Protein AF-K1JCF5-F1 (afdb_monomer_lite)

Secondary structure (DSSP, 8-state):
---SS-HHHHHHHHH-SEEEEEEEPP-TT--S-EEEEEEESSGGGTTS-BTTTTBEEEE-SS-HHHHHHHHHHHHTS--EEEETT-

Radius of gyration: 12.14 Å; chains: 1; bounding box: 30×24×36 Å

Foldseek 3Di:
DDAQDDPLLLVQLQPAPAWAKEWEDDDPPDDDTFIWIWGWNDPVQTVHCDPVGNIDIGTGDPDRVSVQVRSCVSNVHGHYYYYPPD

Sequence (86 aa):
MASQFNATAERDVREAQFCRVAIYPPVRGWVGERVHLEVSNSLETLGTTDAKTGAGYYLVVDGAEEARAEAARIRGRAVELVRVGA

pLDDT: mean 92.31, std 7.94, range [52.62, 98.12]

Structure (mmCIF, N/CA/C/O backbone):
data_AF-K1JCF5-F1
#
_entry.id   AF-K1JCF5-F1
#
loop_
_atom_site.group_PDB
_atom_site.id
_atom_site.type_symbol
_atom_site.label_atom_id
_atom_site.label_alt_id
_atom_site.label_comp_id
_atom_site.label_asym_id
_atom_site.label_entity_id
_atom_site.label_seq_id
_atom_site.pdbx_PDB_ins_code
_atom_site.Cartn_x
_atom_site.Cartn_y
_atom_site.Cartn_z
_atom_site.occupancy
_atom_site.B_iso_or_equiv
_atom_site.auth_seq_id
_atom_site.auth_comp_id
_atom_site.auth_asym_id
_atom_site.auth_atom_id
_atom_site.pdbx_PDB_model_num
ATOM 1 N N . MET A 1 1 ? 17.139 4.580 12.338 1.00 52.62 1 MET A N 1
ATOM 2 C CA . MET A 1 1 ? 16.880 4.414 10.893 1.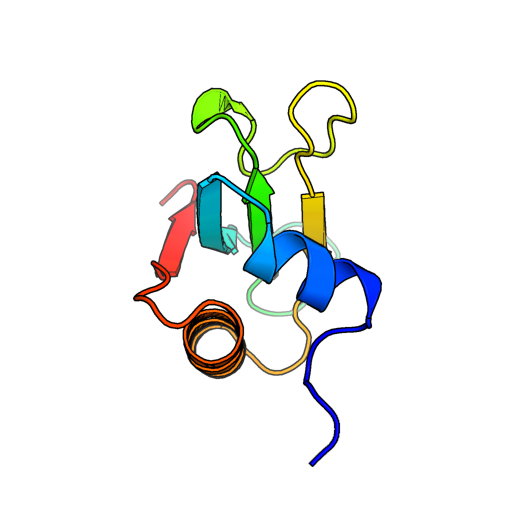00 52.62 1 MET A CA 1
ATOM 3 C C . MET A 1 1 ? 15.766 5.371 10.520 1.00 52.62 1 MET A C 1
ATOM 5 O O . MET A 1 1 ? 14.818 5.467 11.291 1.00 52.62 1 MET A O 1
ATOM 9 N N . ALA A 1 2 ? 15.913 6.120 9.427 1.00 65.62 2 ALA A N 1
ATOM 10 C CA . ALA A 1 2 ? 14.788 6.858 8.854 1.00 65.62 2 ALA A CA 1
ATOM 11 C C . ALA A 1 2 ? 13.779 5.839 8.297 1.00 65.62 2 ALA A C 1
ATOM 13 O O . ALA A 1 2 ? 14.203 4.785 7.821 1.00 65.62 2 ALA A O 1
ATOM 14 N N . SER A 1 3 ? 12.477 6.106 8.419 1.00 74.38 3 SER A N 1
ATOM 15 C CA . SER A 1 3 ? 11.460 5.241 7.811 1.00 74.38 3 SER A CA 1
ATOM 16 C C . SER A 1 3 ? 11.601 5.243 6.289 1.00 74.38 3 SER A C 1
ATOM 18 O O . SER A 1 3 ? 12.025 6.242 5.707 1.00 74.38 3 SER A O 1
ATOM 20 N N . GLN A 1 4 ? 11.216 4.135 5.649 1.00 82.62 4 GLN A N 1
ATOM 21 C CA . GLN A 1 4 ? 11.064 4.069 4.189 1.00 82.62 4 GLN A CA 1
ATOM 22 C C . GLN A 1 4 ? 9.928 4.977 3.695 1.00 82.62 4 GLN A C 1
ATOM 24 O O . GLN A 1 4 ? 9.876 5.341 2.521 1.00 82.62 4 GLN A O 1
ATOM 29 N N . PHE A 1 5 ? 8.999 5.343 4.580 1.00 91.88 5 PHE A N 1
ATOM 30 C CA . PHE A 1 5 ? 7.863 6.185 4.250 1.00 91.88 5 PHE A CA 1
ATOM 31 C C . PHE A 1 5 ? 8.102 7.624 4.681 1.00 91.88 5 PHE A C 1
ATOM 33 O O . PHE A 1 5 ? 8.693 7.916 5.718 1.00 91.88 5 PHE A O 1
ATOM 40 N N . ASN A 1 6 ? 7.594 8.552 3.875 1.00 92.69 6 ASN A N 1
ATOM 41 C CA . ASN A 1 6 ? 7.493 9.936 4.309 1.00 92.69 6 ASN A CA 1
ATOM 42 C C . ASN A 1 6 ? 6.407 10.079 5.392 1.00 92.69 6 ASN A C 1
ATOM 44 O O . ASN A 1 6 ? 5.545 9.214 5.558 1.00 92.69 6 ASN A O 1
ATOM 48 N N . ALA A 1 7 ? 6.415 11.211 6.098 1.00 94.38 7 ALA A N 1
ATOM 49 C CA . ALA A 1 7 ? 5.509 11.453 7.221 1.00 94.38 7 ALA A CA 1
ATOM 50 C C . ALA A 1 7 ? 4.014 11.306 6.864 1.00 94.38 7 ALA A C 1
ATOM 52 O O . ALA A 1 7 ? 3.226 10.858 7.696 1.00 94.38 7 ALA A O 1
ATOM 53 N N . THR A 1 8 ? 3.622 11.650 5.632 1.00 94.25 8 THR A N 1
ATOM 54 C CA . THR A 1 8 ? 2.241 11.512 5.143 1.00 94.25 8 THR A CA 1
ATOM 55 C C . THR A 1 8 ? 1.850 10.042 5.019 1.00 94.25 8 THR A C 1
ATOM 57 O O . THR A 1 8 ? 0.836 9.632 5.576 1.00 94.25 8 THR A O 1
ATOM 60 N N . ALA A 1 9 ? 2.678 9.239 4.350 1.00 94.94 9 ALA A N 1
ATOM 61 C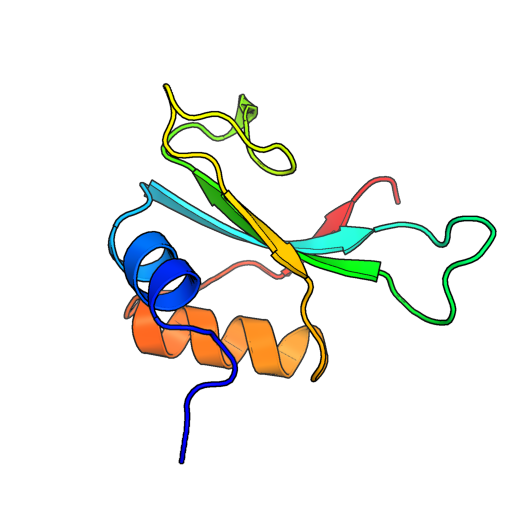 CA . ALA A 1 9 ? 2.438 7.810 4.198 1.00 94.94 9 ALA A CA 1
ATOM 62 C C . ALA A 1 9 ? 2.459 7.092 5.555 1.00 94.94 9 ALA A C 1
ATOM 64 O O . ALA A 1 9 ? 1.596 6.259 5.814 1.00 94.94 9 ALA A O 1
ATOM 65 N N . GLU A 1 10 ? 3.367 7.454 6.470 1.00 95.94 10 GLU A N 1
ATOM 66 C CA . GLU A 1 10 ? 3.349 6.887 7.821 1.00 95.94 10 GLU A CA 1
ATOM 67 C C . GLU A 1 10 ? 2.049 7.203 8.573 1.00 95.94 10 GLU A C 1
ATOM 69 O O . GLU A 1 10 ? 1.493 6.326 9.235 1.00 95.94 10 GLU A O 1
ATOM 74 N N . ARG A 1 11 ? 1.572 8.454 8.514 1.00 96.25 11 ARG A N 1
ATOM 75 C CA . ARG A 1 11 ? 0.299 8.851 9.128 1.00 96.25 11 ARG A CA 1
ATOM 76 C C . ARG A 1 11 ? -0.843 8.011 8.560 1.00 96.25 11 ARG A C 1
ATOM 78 O O . ARG A 1 11 ? -1.575 7.395 9.328 1.00 96.25 11 ARG A O 1
ATOM 85 N N . ASP A 1 12 ? -0.946 7.912 7.240 1.00 97.06 12 ASP A N 1
ATOM 86 C CA . ASP A 1 12 ? -2.060 7.199 6.616 1.00 97.06 12 ASP A CA 1
ATOM 87 C C . ASP A 1 12 ? -1.999 5.686 6.886 1.00 97.06 12 ASP A C 1
ATOM 89 O O . ASP A 1 12 ? -3.030 5.052 7.102 1.00 97.06 12 ASP A O 1
ATOM 93 N N . VAL A 1 13 ? -0.800 5.098 6.979 1.00 96.81 13 VAL A N 1
ATOM 94 C CA . VAL A 1 13 ? -0.618 3.697 7.402 1.00 96.81 13 VAL A CA 1
ATOM 95 C C . VAL A 1 13 ? -1.116 3.461 8.826 1.00 96.81 13 VAL A C 1
ATOM 97 O O . VAL A 1 13 ? -1.650 2.383 9.106 1.00 96.81 13 VAL A O 1
ATOM 100 N N . ARG A 1 14 ? -0.959 4.433 9.732 1.00 96.38 14 ARG A N 1
ATOM 101 C CA . ARG A 1 14 ? -1.494 4.340 11.101 1.00 96.38 14 ARG A CA 1
ATOM 102 C C . ARG A 1 14 ? -3.015 4.461 11.118 1.00 96.38 14 ARG A C 1
ATOM 104 O O . ARG A 1 14 ? -3.669 3.706 11.830 1.00 96.38 14 ARG A O 1
ATOM 111 N N . GLU A 1 15 ? -3.563 5.390 10.341 1.00 95.75 15 GLU A N 1
ATOM 112 C CA . GLU A 1 15 ? -4.960 5.824 10.463 1.00 95.75 15 GLU A CA 1
ATOM 113 C C . GLU A 1 15 ? -5.947 5.027 9.597 1.00 95.75 15 GLU A C 1
ATOM 115 O O . GLU A 1 15 ? -7.089 4.822 10.008 1.00 95.75 15 GLU A O 1
ATOM 120 N N . ALA A 1 16 ? -5.533 4.547 8.422 1.00 96.88 16 ALA A N 1
ATOM 121 C CA . ALA A 1 16 ? -6.448 3.914 7.474 1.00 96.88 16 ALA A CA 1
ATOM 122 C C . ALA A 1 16 ? -7.036 2.594 8.000 1.00 96.88 16 ALA A C 1
ATOM 124 O O . ALA A 1 16 ? -6.354 1.826 8.683 1.00 96.88 16 ALA A O 1
ATOM 125 N N . GLN A 1 17 ? -8.270 2.244 7.633 1.00 96.75 17 GLN A N 1
ATOM 126 C CA . GLN A 1 17 ? -8.863 0.946 8.002 1.00 96.75 17 GLN A CA 1
ATOM 127 C C . GLN A 1 17 ? -8.248 -0.232 7.238 1.00 96.75 17 GLN A C 1
ATOM 129 O O . GLN A 1 17 ? -8.021 -1.295 7.824 1.00 96.75 17 GLN A O 1
ATOM 134 N N . PHE A 1 18 ? -7.874 -0.013 5.981 1.00 97.56 18 PHE A N 1
ATOM 135 C CA . PHE A 1 18 ? -7.245 -0.982 5.091 1.00 97.56 18 PHE A CA 1
ATOM 136 C C . PHE A 1 18 ? -5.855 -0.497 4.688 1.00 97.56 18 PHE A C 1
ATOM 138 O O . PHE A 1 18 ? -5.644 0.692 4.458 1.00 97.56 18 PHE A O 1
ATOM 145 N N . CYS A 1 19 ? -4.900 -1.424 4.652 1.00 97.81 19 CYS A N 1
ATOM 146 C CA . CYS A 1 19 ? -3.519 -1.167 4.267 1.00 97.81 19 CYS A CA 1
ATOM 147 C C . CYS A 1 19 ? -2.943 -2.434 3.629 1.00 97.81 19 CYS A C 1
ATOM 149 O O . CYS A 1 19 ? -3.017 -3.505 4.240 1.00 97.81 19 CYS A O 1
ATOM 151 N N . ARG A 1 20 ? -2.385 -2.316 2.423 1.00 98.06 20 ARG A N 1
ATOM 152 C CA . ARG A 1 20 ? -1.697 -3.408 1.723 1.00 98.06 20 ARG A CA 1
ATOM 153 C C . ARG A 1 20 ? -0.544 -2.879 0.883 1.00 98.06 20 ARG A C 1
ATOM 155 O O . ARG A 1 20 ? -0.551 -1.727 0.457 1.00 98.06 20 ARG A O 1
ATOM 162 N N . VAL A 1 21 ? 0.417 -3.746 0.604 1.00 97.75 21 VAL A N 1
ATOM 163 C CA . VAL A 1 21 ? 1.406 -3.537 -0.450 1.00 97.75 21 VAL A CA 1
ATOM 164 C C . VAL A 1 21 ? 0.932 -4.286 -1.689 1.00 97.75 21 VAL A C 1
ATOM 166 O O . VAL A 1 21 ? 0.582 -5.463 -1.623 1.00 97.75 21 VAL A O 1
ATOM 169 N N . ALA A 1 22 ? 0.891 -3.603 -2.822 1.00 97.25 22 ALA A N 1
ATOM 170 C CA . ALA A 1 22 ? 0.407 -4.138 -4.081 1.00 97.25 22 ALA A CA 1
ATOM 171 C C . ALA A 1 22 ? 1.507 -4.102 -5.139 1.00 97.25 22 ALA A C 1
ATOM 173 O O . ALA A 1 22 ? 2.117 -3.063 -5.395 1.00 97.25 22 ALA A O 1
ATOM 174 N N . ILE A 1 23 ? 1.730 -5.243 -5.780 1.00 95.75 23 ILE A N 1
ATOM 175 C CA . ILE A 1 23 ? 2.590 -5.381 -6.949 1.00 95.75 23 ILE A CA 1
ATOM 176 C C . ILE A 1 23 ? 1.694 -5.374 -8.178 1.00 95.75 23 ILE A C 1
ATOM 178 O O . ILE A 1 23 ? 0.850 -6.254 -8.355 1.00 95.75 23 ILE A O 1
ATOM 182 N N . TYR A 1 24 ? 1.888 -4.381 -9.033 1.00 92.88 24 TYR A N 1
ATOM 183 C CA . TYR A 1 24 ? 1.146 -4.234 -10.272 1.00 92.88 24 TYR A CA 1
ATOM 184 C C . TYR A 1 24 ? 1.893 -4.827 -11.467 1.00 92.88 24 TYR A C 1
ATOM 186 O O . TYR A 1 24 ? 3.127 -4.913 -11.441 1.00 92.88 24 TYR A O 1
ATOM 194 N N . PRO A 1 25 ? 1.167 -5.166 -12.551 1.00 90.06 25 PRO A N 1
ATOM 195 C CA . PRO A 1 25 ? 1.781 -5.644 -13.774 1.00 90.06 25 PRO A CA 1
ATOM 196 C C . PRO A 1 25 ? 2.739 -4.594 -14.350 1.00 90.06 25 PRO A C 1
ATOM 198 O O . PRO A 1 25 ? 2.517 -3.386 -14.168 1.00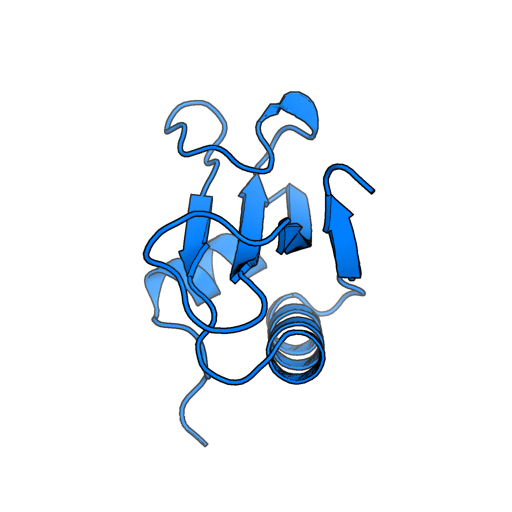 90.06 25 PRO A O 1
ATOM 201 N N . PRO A 1 26 ? 3.780 -5.031 -15.078 1.00 86.62 26 PRO A N 1
ATOM 202 C CA . PRO A 1 26 ? 4.651 -4.124 -15.806 1.00 86.62 26 PRO A CA 1
ATOM 203 C C . PRO A 1 26 ? 3.848 -3.250 -16.772 1.00 86.62 26 PRO A C 1
ATOM 205 O O . PRO A 1 26 ? 2.953 -3.724 -17.472 1.00 86.62 26 PRO A O 1
ATOM 208 N N . VAL A 1 27 ? 4.197 -1.968 -16.840 1.00 87.62 27 VAL A N 1
ATOM 209 C CA . VAL A 1 27 ? 3.622 -1.018 -17.798 1.00 87.62 27 VAL A CA 1
ATOM 210 C C . VAL A 1 27 ? 4.735 -0.394 -18.625 1.00 87.62 27 VAL A C 1
ATOM 212 O O . VAL A 1 27 ? 5.867 -0.241 -18.164 1.00 87.62 27 VAL A O 1
ATOM 215 N N . ARG A 1 28 ? 4.427 -0.032 -19.873 1.00 88.62 28 ARG A N 1
ATOM 216 C CA . ARG A 1 28 ? 5.404 0.591 -20.771 1.00 88.62 28 ARG A CA 1
ATOM 217 C C . ARG A 1 28 ? 5.975 1.860 -20.128 1.00 88.62 28 ARG A C 1
ATOM 219 O O . ARG A 1 28 ? 5.220 2.740 -19.731 1.00 88.62 28 ARG A O 1
ATOM 226 N N . GLY A 1 29 ? 7.303 1.961 -20.081 1.00 86.00 29 GLY A N 1
ATOM 227 C CA . GLY A 1 29 ? 8.006 3.093 -19.467 1.00 86.00 29 GLY A CA 1
ATOM 228 C C . GLY A 1 29 ? 8.323 2.913 -17.979 1.00 86.00 29 GLY A C 1
ATOM 229 O O . GLY A 1 29 ? 8.952 3.794 -17.404 1.00 86.00 29 GLY A O 1
ATOM 230 N N . TRP A 1 30 ? 7.945 1.783 -17.373 1.00 86.25 30 TRP A N 1
ATOM 231 C CA . TRP A 1 30 ? 8.325 1.415 -16.011 1.00 86.25 30 TRP A CA 1
ATOM 232 C C . TRP A 1 30 ? 9.333 0.265 -16.026 1.00 86.25 30 TRP A C 1
ATOM 234 O O . TRP A 1 30 ? 9.111 -0.746 -16.692 1.00 86.25 30 TRP A O 1
ATOM 244 N N . VAL A 1 31 ? 10.441 0.410 -15.299 1.00 81.38 31 VAL A N 1
ATOM 245 C CA . VAL A 1 31 ? 11.459 -0.641 -15.168 1.00 81.38 31 VAL A CA 1
ATOM 246 C C . VAL A 1 31 ? 11.249 -1.371 -13.843 1.00 81.38 31 VAL A C 1
ATOM 248 O O . VAL A 1 31 ? 11.175 -0.734 -12.797 1.00 81.38 31 VAL A O 1
ATOM 251 N N . GLY A 1 32 ? 11.171 -2.703 -13.892 1.00 82.44 32 GLY A N 1
ATOM 252 C CA . GLY A 1 32 ? 10.974 -3.554 -12.713 1.00 82.44 32 GLY A CA 1
ATOM 253 C C . GLY A 1 32 ? 9.510 -3.732 -12.296 1.00 82.44 32 GLY A C 1
ATOM 254 O O . GLY A 1 32 ? 8.583 -3.366 -13.023 1.00 82.44 32 GLY A O 1
ATOM 255 N N . GLU A 1 33 ? 9.306 -4.338 -11.125 1.00 86.50 33 GLU A N 1
ATOM 256 C CA . GLU A 1 33 ? 7.978 -4.504 -10.530 1.00 86.50 33 GLU A CA 1
ATOM 257 C C . GLU A 1 33 ? 7.444 -3.158 -10.026 1.00 86.50 33 GLU A C 1
ATOM 259 O O . GLU A 1 33 ? 8.153 -2.376 -9.391 1.00 86.50 33 GLU A O 1
ATOM 264 N N . ARG A 1 34 ? 6.171 -2.871 -10.306 1.00 92.00 34 ARG A N 1
ATOM 265 C CA . ARG A 1 34 ? 5.537 -1.624 -9.880 1.00 92.00 34 ARG A CA 1
ATOM 266 C C . ARG A 1 34 ? 4.866 -1.826 -8.529 1.00 92.00 34 ARG A C 1
ATOM 268 O O . ARG A 1 34 ? 3.730 -2.289 -8.461 1.00 92.00 34 ARG A O 1
ATOM 275 N N . VAL A 1 35 ? 5.568 -1.461 -7.463 1.00 94.50 35 VAL A N 1
ATOM 276 C CA . VAL A 1 35 ? 5.131 -1.684 -6.080 1.00 94.50 35 VAL A CA 1
ATOM 277 C C . VAL A 1 35 ? 4.523 -0.416 -5.494 1.00 94.50 35 VAL A C 1
ATOM 279 O O . VAL A 1 35 ? 5.116 0.659 -5.585 1.00 94.50 35 VAL A O 1
ATOM 282 N N . HIS A 1 36 ? 3.339 -0.536 -4.900 1.00 95.81 36 HIS A N 1
ATOM 283 C CA . HIS A 1 36 ? 2.662 0.564 -4.221 1.00 95.81 36 HIS A CA 1
ATOM 284 C C . HIS A 1 36 ? 2.209 0.166 -2.823 1.00 95.81 36 HIS A C 1
ATOM 286 O O . HIS A 1 36 ? 1.769 -0.958 -2.593 1.00 95.81 36 HIS A O 1
ATOM 292 N N . LEU A 1 37 ? 2.285 1.118 -1.901 1.00 97.31 37 LEU A N 1
ATOM 293 C CA . LEU A 1 37 ? 1.588 1.076 -0.629 1.00 97.31 37 LEU A CA 1
ATOM 294 C C . LEU A 1 37 ? 0.203 1.695 -0.834 1.00 97.31 37 LEU A C 1
ATOM 296 O O . LEU A 1 37 ? 0.078 2.842 -1.270 1.00 97.31 37 LEU A O 1
ATOM 300 N N . GLU A 1 38 ? -0.827 0.933 -0.494 1.00 98.12 38 GLU A N 1
ATOM 301 C CA . GLU A 1 38 ? -2.220 1.335 -0.616 1.00 98.12 38 GLU A CA 1
ATOM 302 C C . GLU A 1 38 ? -2.853 1.411 0.759 1.00 98.12 38 GLU A C 1
ATOM 304 O O . GLU A 1 38 ? -2.774 0.469 1.550 1.00 98.12 38 GLU A O 1
ATOM 309 N N . VAL A 1 39 ? -3.516 2.526 1.021 1.00 97.94 39 VAL A N 1
ATOM 310 C CA . VAL A 1 39 ? -4.233 2.791 2.265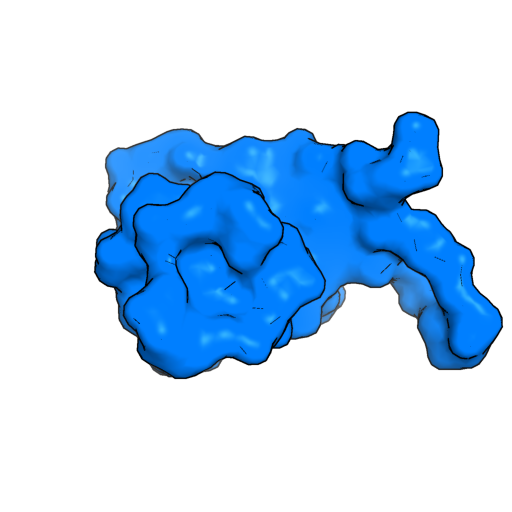 1.00 97.94 39 VAL A CA 1
ATOM 311 C C . VAL A 1 39 ? -5.614 3.314 1.919 1.00 97.94 39 VAL A C 1
ATOM 313 O O . VAL A 1 39 ? -5.760 4.036 0.938 1.00 97.94 39 VAL A O 1
ATOM 316 N N . SER A 1 40 ? -6.638 2.933 2.676 1.00 97.69 40 SER A N 1
ATOM 317 C CA . SER A 1 40 ? -7.985 3.486 2.512 1.00 97.69 40 SER A CA 1
ATOM 318 C C . SER A 1 40 ? -8.889 3.138 3.693 1.00 97.69 40 SER A C 1
ATOM 320 O O . SER A 1 40 ? -8.639 2.172 4.415 1.00 97.69 40 SER A O 1
ATOM 322 N N . ASN A 1 41 ? -9.981 3.881 3.865 1.00 97.00 41 ASN A N 1
ATOM 323 C CA . ASN A 1 41 ? -11.082 3.503 4.750 1.00 97.00 41 ASN A CA 1
ATOM 324 C C . ASN A 1 41 ? -12.182 2.688 4.049 1.00 97.00 41 ASN A C 1
ATOM 326 O O . ASN A 1 41 ? -13.148 2.303 4.700 1.00 97.00 41 ASN A O 1
ATOM 330 N N . SER A 1 42 ? -12.034 2.390 2.754 1.00 95.81 42 SER A N 1
ATOM 331 C CA . SER A 1 42 ? -12.886 1.452 2.016 1.00 95.81 42 SER A CA 1
ATOM 332 C C . SER A 1 42 ? -12.034 0.494 1.181 1.00 95.81 42 SER A C 1
ATOM 334 O O . SER A 1 42 ? -11.067 0.902 0.538 1.00 95.81 42 SER A O 1
ATOM 336 N N . LEU A 1 43 ? -12.393 -0.793 1.174 1.00 94.19 43 LEU A N 1
ATOM 337 C CA . LEU A 1 43 ? -11.723 -1.796 0.337 1.00 94.19 43 LEU A CA 1
ATOM 338 C C . LEU A 1 43 ? -11.848 -1.476 -1.157 1.00 94.19 43 LEU A C 1
ATOM 340 O O . LEU A 1 43 ? -10.928 -1.756 -1.919 1.00 94.19 43 LEU A O 1
ATOM 344 N N . GLU A 1 44 ? -12.966 -0.874 -1.567 1.00 94.81 44 GLU A N 1
ATOM 345 C CA . GLU A 1 44 ? -13.289 -0.586 -2.971 1.00 94.81 44 GLU A CA 1
ATOM 346 C C . GLU A 1 44 ? -12.390 0.495 -3.583 1.00 94.81 44 GLU A C 1
ATOM 348 O O . GLU A 1 44 ? -12.243 0.569 -4.800 1.00 94.81 44 GLU A O 1
ATOM 353 N N . THR A 1 45 ? -11.776 1.327 -2.743 1.00 95.94 45 THR A N 1
ATOM 354 C CA . THR A 1 45 ? -10.940 2.462 -3.155 1.00 95.94 45 THR A CA 1
ATOM 355 C C . THR A 1 45 ? -9.442 2.196 -3.016 1.00 95.94 45 THR A C 1
ATOM 357 O O . THR A 1 45 ? -8.632 3.077 -3.313 1.00 95.94 45 THR A O 1
ATOM 360 N N . LEU A 1 46 ? -9.039 0.989 -2.607 1.00 95.81 46 LEU A N 1
ATOM 361 C CA . LEU A 1 46 ? -7.637 0.573 -2.659 1.00 95.81 46 LEU A CA 1
ATOM 362 C C . LEU A 1 46 ? -7.113 0.616 -4.106 1.00 95.81 46 LEU A C 1
ATOM 364 O O . LEU A 1 46 ? -7.786 0.180 -5.039 1.00 95.81 46 LEU A O 1
ATOM 368 N N . GLY A 1 47 ? -5.904 1.149 -4.291 1.00 95.31 47 GLY A N 1
ATOM 369 C CA . GLY A 1 47 ? -5.311 1.361 -5.616 1.00 95.31 47 GLY A CA 1
ATOM 370 C C . GLY A 1 47 ? -5.711 2.680 -6.286 1.00 95.31 47 GLY A C 1
ATOM 371 O O . GLY A 1 47 ? -5.404 2.890 -7.459 1.00 95.31 47 GLY A O 1
ATOM 372 N N . THR A 1 48 ? -6.394 3.569 -5.559 1.00 94.44 48 THR A N 1
ATOM 373 C CA . THR A 1 48 ? -6.788 4.905 -6.027 1.00 94.44 48 THR A CA 1
ATOM 374 C C . THR A 1 48 ? -6.370 5.986 -5.031 1.00 94.44 48 THR A C 1
ATOM 376 O O . THR A 1 48 ? -5.999 5.691 -3.895 1.00 94.44 48 THR A O 1
ATOM 379 N N . THR A 1 49 ? -6.453 7.245 -5.460 1.00 94.50 49 THR A N 1
ATOM 380 C CA . THR A 1 49 ? -6.358 8.404 -4.569 1.00 94.50 49 THR A CA 1
ATOM 381 C C . THR A 1 49 ? -7.737 9.040 -4.467 1.00 94.50 49 THR A C 1
ATOM 383 O O . THR A 1 49 ? -8.249 9.556 -5.461 1.00 94.50 49 THR A O 1
ATOM 386 N N . ASP A 1 50 ? -8.337 9.019 -3.280 1.00 93.94 50 ASP A N 1
ATOM 387 C CA . ASP A 1 50 ? -9.672 9.569 -3.036 1.00 93.94 50 ASP A CA 1
ATOM 388 C C . ASP A 1 50 ? -9.754 10.211 -1.649 1.00 93.94 50 ASP A C 1
ATOM 390 O O . ASP A 1 50 ? -9.626 9.555 -0.617 1.00 93.94 50 ASP A O 1
ATOM 394 N N . ALA A 1 51 ? -10.019 11.517 -1.619 1.00 91.12 51 ALA A N 1
ATOM 395 C CA . ALA A 1 51 ? -10.081 12.274 -0.374 1.00 91.12 51 ALA A CA 1
ATOM 396 C C . ALA A 1 51 ? -11.272 11.873 0.513 1.00 91.12 51 ALA A C 1
ATOM 398 O O . ALA A 1 51 ? -11.175 11.975 1.734 1.00 91.12 51 ALA A O 1
ATOM 399 N N . LYS A 1 52 ? -12.390 11.411 -0.068 1.00 92.81 52 LYS A N 1
ATOM 400 C CA . LYS A 1 52 ? -13.601 11.074 0.703 1.00 92.81 52 LYS A CA 1
ATOM 401 C C . LYS A 1 52 ? -13.406 9.825 1.556 1.00 92.81 52 LYS A C 1
ATOM 403 O O . LYS A 1 52 ? -13.880 9.772 2.686 1.00 92.81 52 LYS A O 1
ATOM 408 N N . THR A 1 53 ? -12.702 8.836 1.019 1.00 92.12 53 THR A N 1
ATOM 409 C CA . THR A 1 53 ? -12.373 7.580 1.705 1.00 92.12 53 THR A CA 1
ATOM 410 C C . THR A 1 53 ? -10.997 7.603 2.369 1.00 92.12 53 THR A C 1
ATOM 412 O O . THR A 1 53 ? -10.598 6.607 2.974 1.00 92.12 53 THR A O 1
ATOM 415 N N . GLY A 1 54 ? -10.261 8.715 2.269 1.00 92.50 54 GLY A N 1
ATOM 416 C CA . GLY A 1 54 ? -8.868 8.793 2.711 1.00 92.50 54 GLY A CA 1
ATOM 417 C C . GLY A 1 54 ? -7.968 7.799 1.973 1.00 92.50 54 GLY A C 1
ATOM 418 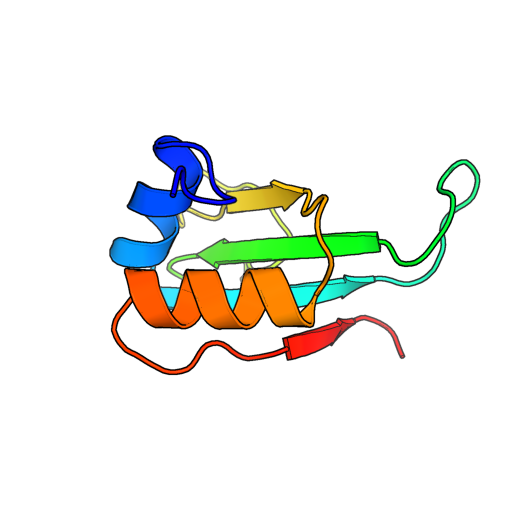O O . GLY A 1 54 ? -7.019 7.286 2.560 1.00 92.50 54 GLY A O 1
ATOM 419 N N . ALA A 1 55 ? -8.304 7.458 0.724 1.00 95.44 55 ALA A N 1
ATOM 420 C CA . ALA A 1 55 ? -7.511 6.543 -0.076 1.00 95.44 55 ALA A CA 1
ATOM 421 C C . ALA A 1 55 ? -6.218 7.218 -0.543 1.00 95.44 55 ALA A C 1
ATOM 423 O O . ALA A 1 55 ? -6.245 8.298 -1.142 1.00 95.44 55 ALA A O 1
ATOM 424 N N . GLY A 1 56 ? -5.099 6.557 -0.265 1.00 96.06 56 GLY A N 1
ATOM 425 C CA . GLY A 1 56 ? -3.757 6.974 -0.637 1.00 96.06 56 GLY A CA 1
ATOM 426 C C . GLY A 1 56 ? -3.044 5.882 -1.426 1.00 96.06 56 GLY A C 1
ATOM 427 O O . GLY A 1 56 ? -3.172 4.689 -1.134 1.00 96.06 56 GLY A O 1
ATOM 428 N N . TYR A 1 57 ? -2.274 6.318 -2.419 1.00 94.38 57 TYR A N 1
ATOM 429 C CA . TYR A 1 57 ? -1.560 5.458 -3.352 1.00 94.38 57 TYR A CA 1
ATOM 430 C C . TYR A 1 57 ? -0.109 5.925 -3.477 1.00 94.38 57 TYR A C 1
ATOM 432 O O . TYR A 1 57 ? 0.181 6.927 -4.134 1.00 94.38 57 TYR A O 1
ATOM 440 N N . TYR A 1 58 ? 0.802 5.226 -2.801 1.00 95.62 58 TYR A N 1
ATOM 441 C CA . TYR A 1 58 ? 2.184 5.663 -2.610 1.00 95.62 58 TYR A CA 1
ATOM 442 C C . TYR A 1 58 ? 3.165 4.743 -3.323 1.00 95.62 58 TYR A C 1
ATOM 444 O O . TYR A 1 58 ? 3.117 3.528 -3.151 1.00 95.62 58 TYR A O 1
ATOM 452 N N . LEU A 1 59 ? 4.086 5.324 -4.092 1.00 93.31 59 LEU A N 1
ATOM 453 C CA . LEU A 1 59 ? 5.160 4.571 -4.728 1.00 93.31 59 LEU A CA 1
ATOM 454 C C . LEU A 1 59 ? 6.154 4.046 -3.682 1.00 93.31 59 LEU A C 1
ATOM 456 O O . LEU A 1 59 ? 6.611 4.801 -2.825 1.00 93.31 59 LEU A O 1
ATOM 460 N N . VAL A 1 60 ? 6.525 2.772 -3.802 1.00 93.12 60 VAL A N 1
ATOM 461 C CA . VAL A 1 60 ? 7.557 2.124 -2.983 1.00 93.12 60 VAL A CA 1
ATOM 462 C C . VAL A 1 60 ? 8.868 2.037 -3.766 1.00 93.12 60 VAL A C 1
ATOM 464 O O . VAL A 1 60 ? 8.863 1.641 -4.931 1.00 93.12 60 VAL A O 1
ATOM 467 N N . VAL A 1 61 ? 9.985 2.387 -3.120 1.00 83.81 61 VAL A N 1
ATOM 468 C CA . VAL A 1 61 ? 11.324 2.410 -3.743 1.00 83.81 61 VAL A CA 1
ATOM 469 C C . VAL A 1 61 ? 12.170 1.190 -3.360 1.00 83.81 61 VAL A C 1
ATOM 471 O O . VAL A 1 61 ? 12.841 0.633 -4.222 1.00 83.81 61 VAL A O 1
ATOM 474 N N . ASP A 1 62 ? 12.098 0.740 -2.104 1.00 79.56 62 ASP A N 1
ATOM 475 C CA . ASP A 1 62 ? 13.047 -0.234 -1.536 1.00 79.56 62 ASP A CA 1
ATOM 476 C C . ASP A 1 62 ? 12.612 -1.708 -1.649 1.00 79.56 62 ASP A C 1
ATOM 478 O O . ASP A 1 62 ? 13.311 -2.589 -1.160 1.00 79.56 62 ASP A O 1
ATOM 482 N N . GLY A 1 63 ? 11.485 -1.987 -2.315 1.00 89.25 63 GLY A N 1
ATOM 483 C CA . GLY A 1 63 ? 10.977 -3.347 -2.527 1.00 89.25 63 GLY A CA 1
ATOM 484 C C . GLY A 1 63 ? 9.698 -3.675 -1.753 1.00 89.25 63 GLY A C 1
ATOM 485 O O . GLY A 1 63 ? 9.289 -2.985 -0.818 1.00 89.25 63 GLY A O 1
ATOM 486 N N . ALA A 1 64 ? 8.996 -4.717 -2.204 1.00 94.31 64 ALA A N 1
ATOM 487 C CA . ALA A 1 64 ? 7.663 -5.042 -1.703 1.00 94.31 64 ALA A CA 1
ATOM 488 C C . ALA A 1 64 ? 7.663 -5.653 -0.295 1.00 94.31 64 ALA A C 1
ATOM 490 O O . ALA A 1 64 ? 6.774 -5.349 0.502 1.00 94.31 64 ALA A O 1
ATOM 491 N N . GLU A 1 65 ? 8.649 -6.491 0.028 1.00 95.25 65 GLU A N 1
ATOM 492 C CA . GLU A 1 65 ? 8.746 -7.127 1.347 1.00 95.25 65 GLU A CA 1
ATOM 493 C C . GLU A 1 65 ? 9.195 -6.128 2.413 1.00 95.25 65 GLU A C 1
ATOM 495 O O . GLU A 1 65 ? 8.630 -6.083 3.507 1.00 95.25 65 GLU A O 1
ATOM 500 N N . GLU A 1 66 ? 10.156 -5.275 2.072 1.00 94.62 66 GLU A N 1
ATOM 501 C CA . GLU A 1 66 ? 10.674 -4.206 2.915 1.00 94.62 66 GLU A CA 1
ATOM 502 C C . GLU A 1 66 ? 9.568 -3.211 3.271 1.00 94.62 66 GLU A C 1
ATOM 504 O O . GLU A 1 66 ? 9.383 -2.890 4.450 1.00 94.62 66 GLU A O 1
ATOM 509 N N . ALA A 1 67 ? 8.776 -2.789 2.281 1.00 95.56 67 ALA A N 1
ATOM 510 C CA . ALA A 1 67 ? 7.637 -1.910 2.507 1.00 95.56 67 ALA A CA 1
ATOM 511 C C . ALA A 1 67 ? 6.537 -2.587 3.329 1.00 95.56 67 ALA A C 1
ATOM 513 O O . ALA A 1 67 ? 5.943 -1.954 4.204 1.00 95.56 67 ALA A O 1
ATOM 514 N N . ARG A 1 68 ? 6.269 -3.878 3.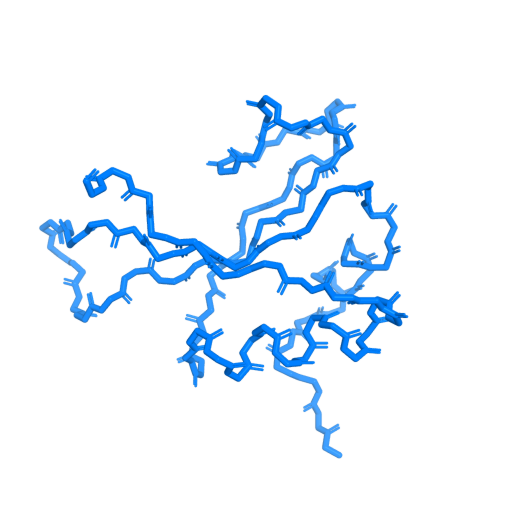095 1.00 97.06 68 ARG A N 1
ATOM 515 C CA . ARG A 1 68 ? 5.277 -4.634 3.871 1.00 97.06 68 ARG A CA 1
ATOM 516 C C . ARG A 1 68 ? 5.685 -4.720 5.337 1.00 97.06 68 ARG A C 1
ATOM 518 O O . ARG A 1 68 ? 4.855 -4.482 6.215 1.00 97.06 68 ARG A O 1
ATOM 525 N N . ALA A 1 69 ? 6.948 -5.046 5.602 1.00 96.31 69 ALA A N 1
ATOM 526 C CA . ALA A 1 69 ? 7.487 -5.141 6.952 1.00 96.31 69 ALA A CA 1
ATOM 527 C C . ALA A 1 69 ? 7.425 -3.788 7.677 1.00 96.31 69 ALA A C 1
ATOM 529 O O . ALA A 1 69 ? 6.979 -3.723 8.824 1.00 96.31 69 ALA A O 1
ATOM 530 N N . GLU A 1 70 ? 7.801 -2.704 6.998 1.00 95.81 70 GLU A N 1
ATOM 531 C CA . GLU A 1 70 ? 7.759 -1.357 7.566 1.00 95.81 70 GLU A CA 1
ATOM 532 C C . GLU A 1 70 ? 6.322 -0.884 7.830 1.00 95.81 70 GLU A C 1
ATOM 534 O O . GLU A 1 70 ? 6.020 -0.382 8.916 1.00 95.81 70 GLU A O 1
ATOM 539 N N . ALA A 1 71 ? 5.399 -1.116 6.891 1.00 96.50 71 ALA A N 1
ATOM 540 C CA . ALA A 1 71 ? 3.986 -0.798 7.073 1.00 96.50 71 ALA A CA 1
ATOM 541 C C . ALA A 1 71 ? 3.380 -1.577 8.246 1.00 96.50 71 ALA A C 1
ATOM 543 O O . ALA A 1 71 ? 2.673 -0.998 9.074 1.00 96.50 71 ALA A O 1
ATOM 544 N N . ALA A 1 72 ? 3.702 -2.868 8.368 1.00 97.38 72 ALA A N 1
ATOM 545 C CA . ALA A 1 72 ? 3.251 -3.692 9.484 1.00 97.38 72 ALA A CA 1
ATOM 546 C C . ALA A 1 72 ? 3.801 -3.193 10.828 1.00 97.38 72 ALA A C 1
ATOM 548 O O . ALA A 1 72 ? 3.058 -3.116 11.810 1.00 97.38 72 ALA A O 1
ATOM 549 N N . ARG A 1 73 ? 5.077 -2.785 10.865 1.00 96.88 73 ARG A N 1
ATOM 550 C CA . ARG A 1 73 ? 5.715 -2.196 12.051 1.00 96.88 73 ARG A CA 1
ATOM 551 C C . ARG A 1 73 ? 5.035 -0.895 12.476 1.00 96.88 73 ARG A C 1
ATOM 553 O O . ARG A 1 73 ? 4.736 -0.732 13.654 1.00 96.88 73 ARG A O 1
ATOM 560 N N . ILE A 1 74 ? 4.783 0.021 11.539 1.00 96.50 74 ILE A N 1
ATOM 561 C CA . ILE A 1 74 ? 4.146 1.321 11.815 1.00 96.50 74 ILE A CA 1
ATOM 562 C C . ILE A 1 74 ? 2.706 1.140 12.299 1.00 96.50 74 ILE A C 1
ATOM 564 O O . ILE A 1 74 ? 2.266 1.829 13.218 1.00 96.50 74 ILE A O 1
ATOM 568 N N . ARG A 1 75 ? 1.975 0.214 11.677 1.00 95.62 75 ARG A N 1
ATOM 569 C CA . ARG A 1 75 ? 0.557 -0.037 11.946 1.00 95.62 75 ARG A CA 1
ATOM 570 C C . ARG A 1 75 ? 0.315 -0.904 13.183 1.00 95.62 75 ARG A C 1
ATOM 572 O O . ARG A 1 75 ? -0.802 -0.932 13.691 1.00 95.62 75 ARG A O 1
ATOM 579 N N . GLY A 1 76 ? 1.320 -1.655 13.633 1.00 97.06 76 GLY A N 1
ATOM 580 C CA . GLY A 1 76 ? 1.196 -2.606 14.741 1.00 97.06 76 GLY A CA 1
ATOM 581 C C . GLY A 1 76 ? 0.344 -3.844 14.423 1.00 97.06 76 GLY A C 1
ATOM 582 O O . GLY A 1 76 ? -0.099 -4.528 15.342 1.00 97.06 76 GLY A O 1
ATOM 583 N N . ARG A 1 77 ? 0.084 -4.139 13.142 1.00 95.62 77 ARG A N 1
ATOM 584 C CA . ARG A 1 77 ? -0.641 -5.340 12.681 1.00 95.62 77 ARG A CA 1
ATOM 585 C C . ARG A 1 77 ? -0.196 -5.747 11.281 1.00 95.62 77 ARG A C 1
ATOM 587 O O . ARG A 1 77 ? 0.436 -4.962 10.581 1.00 95.62 77 ARG A O 1
ATOM 594 N N . ALA A 1 78 ? -0.542 -6.969 10.883 1.00 95.44 78 ALA A N 1
ATOM 595 C CA . ALA A 1 78 ? -0.185 -7.512 9.578 1.00 95.44 78 ALA A CA 1
ATOM 596 C C . ALA A 1 78 ? -0.685 -6.627 8.421 1.00 95.44 78 ALA A C 1
ATOM 598 O O . ALA A 1 78 ? -1.788 -6.078 8.468 1.00 95.44 78 ALA A O 1
ATOM 599 N N . VAL A 1 79 ? 0.151 -6.522 7.390 1.00 97.56 79 VAL A N 1
ATOM 600 C CA . VAL A 1 79 ? -0.131 -5.856 6.116 1.00 97.56 79 VAL A CA 1
ATOM 601 C C . VAL A 1 79 ? 0.029 -6.904 5.026 1.00 97.56 79 VAL A C 1
ATOM 603 O O . VAL A 1 79 ? 1.022 -7.638 5.002 1.00 97.56 79 VAL A O 1
ATOM 606 N N . GLU A 1 80 ? -0.973 -7.006 4.164 1.00 96.81 80 GLU A N 1
ATOM 607 C CA . GLU A 1 80 ? -0.973 -7.966 3.066 1.00 96.81 80 GLU A CA 1
ATOM 608 C C . GLU A 1 80 ? -0.032 -7.519 1.949 1.00 96.81 80 GLU A C 1
ATOM 610 O O . GLU A 1 80 ? 0.132 -6.323 1.703 1.00 96.81 80 GLU A O 1
ATOM 615 N N . LEU A 1 81 ? 0.552 -8.493 1.254 1.00 97.25 81 LEU A N 1
ATOM 616 C CA . LEU A 1 81 ? 1.231 -8.287 -0.017 1.00 97.25 81 LEU A CA 1
ATOM 617 C C . LEU A 1 81 ? 0.457 -9.015 -1.105 1.00 97.25 81 LEU A C 1
ATOM 619 O O . LEU A 1 81 ? 0.274 -10.229 -1.033 1.00 97.25 81 LEU A O 1
ATOM 623 N N . VAL A 1 82 ? -0.002 -8.266 -2.103 1.00 96.81 82 VAL A N 1
ATOM 624 C CA . VAL A 1 82 ? -0.857 -8.782 -3.173 1.00 96.81 82 VAL A CA 1
ATOM 625 C C . VAL A 1 82 ? -0.248 -8.510 -4.540 1.00 96.81 82 VAL A C 1
ATOM 627 O O . VAL A 1 82 ? 0.401 -7.488 -4.755 1.00 96.81 82 VAL A O 1
ATOM 630 N N . ARG A 1 83 ? -0.491 -9.412 -5.493 1.00 95.25 83 ARG A N 1
ATOM 631 C CA . ARG A 1 83 ? -0.245 -9.169 -6.918 1.00 95.25 83 ARG A CA 1
ATOM 632 C C . ARG A 1 83 ? -1.574 -8.812 -7.573 1.00 95.25 83 ARG A C 1
ATOM 634 O O . ARG A 1 83 ? -2.511 -9.602 -7.532 1.00 95.25 83 ARG A O 1
ATOM 641 N N . VAL A 1 84 ? -1.671 -7.608 -8.125 1.00 91.94 84 VAL A N 1
ATOM 642 C CA . VAL A 1 84 ? -2.899 -7.095 -8.744 1.00 91.94 84 VAL A CA 1
ATOM 643 C C . VAL A 1 84 ? -2.894 -7.440 -10.230 1.00 91.94 84 VAL A C 1
ATOM 645 O O . VAL A 1 84 ? -1.900 -7.201 -10.907 1.00 91.94 84 VAL A O 1
ATOM 648 N N . GLY A 1 85 ? -4.006 -7.966 -10.749 1.00 81.62 85 GLY A N 1
ATOM 649 C CA . GLY A 1 85 ? -4.159 -8.262 -12.180 1.00 81.62 85 GLY A CA 1
ATOM 650 C C . GLY A 1 85 ? -3.331 -9.447 -12.690 1.00 81.62 85 GLY A C 1
ATOM 651 O O . GLY A 1 85 ? -3.047 -9.494 -13.885 1.00 81.62 85 GLY A O 1
ATOM 652 N N . ALA A 1 86 ? -2.923 -10.347 -11.790 1.00 59.81 86 ALA A N 1
ATOM 653 C CA . ALA A 1 86 ? -2.391 -11.665 -12.137 1.00 59.81 86 ALA A CA 1
ATOM 654 C C . ALA A 1 86 ? -3.518 -12.633 -12.525 1.00 59.81 86 ALA A C 1
ATOM 656 O O . ALA A 1 86 ? -4.630 -12.486 -11.966 1.00 59.81 86 ALA A O 1
#

Organism: NCBI:txid1073383